Protein AF-A0A1L8SL47-F1 (afdb_monomer_lite)

Foldseek 3Di:
DDWDFDQDPVRDTDTHPPPPPPPPPLDPDDAQDKWWFACCPPDPAVGIFIFGFHADDPFKTKTQTDGDDPVCVVVCVVCVSIDIGGSSRIHDPPD

pLDDT: mean 74.97, std 13.45, range [39.94, 91.75]

Structure (mmCIF, N/CA/C/O backbone):
data_AF-A0A1L8SL47-F1
#
_entry.id   AF-A0A1L8SL47-F1
#
loop_
_atom_site.group_PDB
_atom_site.id
_atom_site.type_symbol
_atom_site.label_atom_id
_atom_site.label_alt_id
_atom_site.label_comp_id
_atom_site.label_asym_id
_atom_site.label_entity_id
_atom_site.label_seq_id
_atom_site.pdbx_PDB_ins_code
_atom_site.Cartn_x
_atom_site.Cartn_y
_atom_site.Cartn_z
_atom_site.occupancy
_atom_site.B_iso_or_equiv
_atom_site.auth_seq_id
_atom_site.auth_comp_id
_atom_site.auth_asym_id
_atom_site.auth_atom_id
_atom_site.pdbx_PDB_model_num
ATOM 1 N N . MET A 1 1 ? 27.911 6.441 25.389 1.0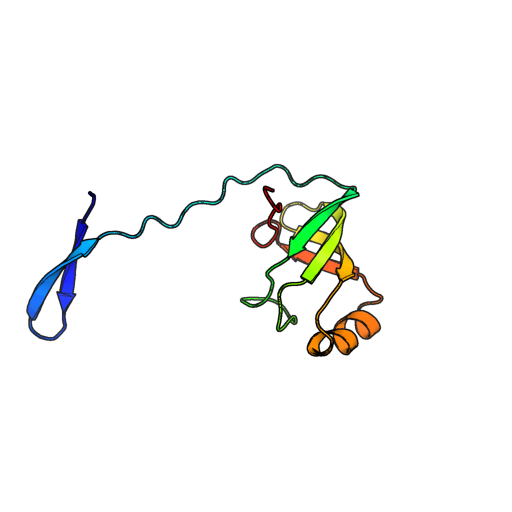0 53.03 1 MET A N 1
ATOM 2 C CA . MET A 1 1 ? 27.656 5.922 24.023 1.00 53.03 1 MET A CA 1
ATOM 3 C C . MET A 1 1 ? 27.986 4.436 24.006 1.00 53.03 1 MET A C 1
ATOM 5 O O . MET A 1 1 ? 29.044 4.087 24.507 1.00 53.03 1 MET A O 1
ATOM 9 N N . LEU A 1 2 ? 27.092 3.575 23.506 1.00 53.53 2 LEU A N 1
ATOM 10 C CA . LEU A 1 2 ? 27.337 2.127 23.420 1.00 53.53 2 LEU A CA 1
ATOM 11 C C . LEU A 1 2 ? 28.186 1.841 22.167 1.00 53.53 2 LEU A C 1
ATOM 13 O O . LEU A 1 2 ? 27.793 2.222 21.062 1.00 53.53 2 LEU A O 1
ATOM 17 N N . THR A 1 3 ? 29.354 1.231 22.337 1.00 58.94 3 THR A N 1
ATOM 18 C CA . THR A 1 3 ? 30.299 0.912 21.257 1.00 58.94 3 THR A CA 1
ATOM 19 C C . THR A 1 3 ? 30.542 -0.593 21.222 1.00 58.94 3 THR A C 1
ATOM 21 O O . THR A 1 3 ? 30.692 -1.222 22.268 1.00 58.94 3 THR A O 1
ATOM 24 N N . GLU A 1 4 ? 30.574 -1.182 20.028 1.00 63.97 4 GLU A N 1
ATOM 25 C CA . GLU A 1 4 ? 30.934 -2.590 19.838 1.00 63.97 4 GLU A CA 1
ATOM 26 C C . GLU A 1 4 ? 32.379 -2.687 19.346 1.00 63.97 4 GLU A C 1
ATOM 28 O O . GLU A 1 4 ? 32.851 -1.855 18.562 1.00 63.97 4 GLU A O 1
ATOM 33 N N . LYS A 1 5 ? 33.106 -3.696 19.836 1.00 62.09 5 LYS A N 1
ATOM 34 C CA . LYS A 1 5 ? 34.480 -3.970 19.409 1.00 62.09 5 LYS A CA 1
ATOM 35 C C . LYS A 1 5 ? 34.431 -4.737 18.089 1.00 62.09 5 LYS A C 1
ATOM 37 O O . LYS A 1 5 ? 34.158 -5.931 18.075 1.00 62.09 5 LYS A O 1
ATOM 42 N N . TYR A 1 6 ? 34.713 -4.055 16.986 1.00 62.69 6 TYR A N 1
ATOM 43 C CA . TYR A 1 6 ? 34.798 -4.654 15.658 1.00 62.69 6 TYR A CA 1
ATOM 44 C C . TYR A 1 6 ? 36.248 -5.045 15.353 1.00 62.69 6 TYR A C 1
ATOM 46 O O . TYR A 1 6 ? 37.136 -4.189 15.360 1.00 62.69 6 TYR A O 1
ATOM 54 N N . ARG A 1 7 ? 36.501 -6.329 15.083 1.00 58.03 7 ARG A N 1
ATOM 55 C CA . ARG A 1 7 ? 37.821 -6.833 14.675 1.00 58.03 7 ARG A CA 1
ATOM 56 C C . ARG A 1 7 ? 37.885 -6.876 13.150 1.00 58.03 7 ARG A C 1
ATOM 58 O O . ARG A 1 7 ? 37.167 -7.654 12.531 1.00 58.03 7 ARG A O 1
ATOM 65 N N . SER A 1 8 ? 38.728 -6.044 12.542 1.00 56.25 8 SER A N 1
ATOM 66 C CA . SER A 1 8 ? 38.955 -6.102 11.094 1.00 56.25 8 SER A CA 1
ATOM 67 C C . SER A 1 8 ? 39.815 -7.316 10.719 1.00 56.25 8 SER A C 1
ATOM 69 O O . SER A 1 8 ? 40.555 -7.844 11.551 1.00 56.25 8 SER A O 1
ATOM 71 N N . GLN A 1 9 ? 39.771 -7.736 9.449 1.00 62.38 9 GLN A N 1
ATOM 72 C CA . GLN A 1 9 ? 40.619 -8.819 8.919 1.00 62.38 9 GLN A CA 1
ATOM 73 C C . GLN A 1 9 ? 42.129 -8.559 9.094 1.00 62.38 9 GLN A C 1
ATOM 75 O O . GLN A 1 9 ? 42.912 -9.498 9.111 1.00 62.38 9 GLN A O 1
ATOM 80 N N . ILE A 1 10 ? 42.529 -7.300 9.298 1.00 66.50 10 ILE A N 1
A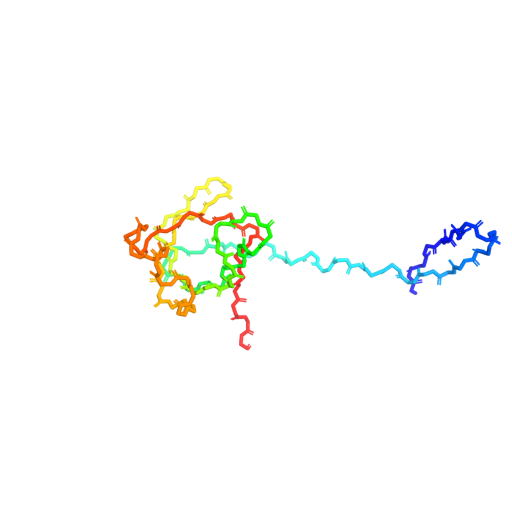TOM 81 C CA . ILE A 1 10 ? 43.922 -6.867 9.499 1.00 66.50 10 ILE A CA 1
ATOM 82 C C . ILE A 1 10 ? 44.303 -6.913 11.003 1.00 66.50 10 ILE A C 1
ATOM 84 O O . ILE A 1 10 ? 45.347 -6.429 11.420 1.00 66.50 10 ILE A O 1
ATOM 88 N N . GLY A 1 11 ? 43.448 -7.478 11.864 1.00 64.06 11 GLY A N 1
ATOM 89 C CA . GLY A 1 11 ? 43.721 -7.670 13.294 1.00 64.06 11 GLY A CA 1
ATOM 90 C C . GLY A 1 11 ? 43.510 -6.433 14.174 1.00 64.06 11 GLY A C 1
ATOM 91 O O . GLY A 1 11 ? 43.603 -6.542 15.395 1.00 64.06 11 GLY A O 1
ATOM 92 N N . ALA A 1 12 ? 43.161 -5.281 13.597 1.00 66.19 12 ALA A N 1
ATOM 93 C CA . ALA A 1 12 ? 42.884 -4.063 14.352 1.00 66.19 12 ALA A CA 1
ATOM 94 C C . ALA A 1 12 ? 41.480 -4.109 14.984 1.00 66.19 12 ALA A C 1
ATOM 96 O O . ALA A 1 12 ? 40.476 -4.291 14.289 1.00 66.19 12 ALA A O 1
ATOM 97 N N . ILE A 1 13 ? 41.406 -3.910 16.302 1.00 70.31 13 ILE A N 1
ATOM 98 C CA . ILE A 1 13 ? 40.144 -3.794 17.045 1.00 70.31 13 ILE A CA 1
ATOM 99 C C . ILE A 1 13 ? 39.740 -2.317 17.063 1.00 70.31 13 ILE A C 1
ATOM 101 O O . ILE A 1 13 ? 40.435 -1.493 17.652 1.00 70.31 13 ILE A O 1
ATOM 105 N N . LYS A 1 14 ? 38.618 -1.976 16.423 1.00 69.19 14 LYS A N 1
ATOM 106 C CA . LYS A 1 14 ? 38.050 -0.620 16.412 1.00 69.19 14 LYS A CA 1
ATOM 107 C C . LYS A 1 14 ? 36.771 -0.582 17.245 1.00 69.19 14 LYS A C 1
ATOM 109 O O . LYS A 1 14 ? 35.922 -1.461 17.123 1.00 69.19 14 LYS A O 1
ATOM 114 N N . SER A 1 15 ? 36.617 0.444 18.074 1.00 63.84 15 SER A N 1
ATOM 115 C CA . SER A 1 15 ? 35.371 0.753 18.780 1.00 63.84 15 SER A CA 1
ATOM 116 C C . SER A 1 15 ? 34.422 1.478 17.827 1.00 63.84 15 SER A C 1
ATOM 118 O O . SER A 1 15 ? 34.583 2.666 17.552 1.00 63.84 15 SER A O 1
ATOM 120 N N . VAL A 1 16 ? 33.434 0.759 17.296 1.00 71.88 16 VAL A N 1
ATOM 121 C CA . VAL A 1 16 ? 32.454 1.323 16.360 1.00 71.88 16 VAL A CA 1
ATOM 122 C C . VAL A 1 16 ? 31.207 1.730 17.150 1.00 71.88 16 VAL A C 1
ATOM 124 O O . VAL A 1 16 ? 30.703 0.930 17.944 1.00 71.88 16 VAL A O 1
ATOM 127 N N . PRO A 1 17 ? 30.692 2.963 16.984 1.00 59.94 17 PRO A N 1
ATOM 128 C CA . PRO A 1 17 ? 29.437 3.352 17.605 1.00 59.94 17 PRO A CA 1
ATOM 129 C C . PRO A 1 17 ? 28.314 2.476 17.057 1.00 59.94 17 PRO A C 1
ATOM 131 O O . PRO A 1 17 ? 28.089 2.418 15.845 1.00 59.94 17 PRO A O 1
ATOM 134 N N . ILE A 1 18 ? 27.586 1.813 17.954 1.00 59.06 18 ILE A N 1
ATOM 135 C CA . ILE A 1 18 ? 26.405 1.049 17.571 1.00 59.06 18 ILE A CA 1
ATOM 136 C C . ILE A 1 18 ? 25.359 2.080 17.161 1.00 59.06 18 ILE A C 1
ATOM 138 O O . ILE A 1 18 ? 24.745 2.739 18.007 1.00 59.06 18 ILE A O 1
ATOM 142 N N . ARG A 1 19 ? 25.162 2.257 15.850 1.00 56.78 19 ARG A N 1
ATOM 143 C CA . ARG A 1 19 ? 23.998 2.979 15.333 1.00 56.78 19 ARG A CA 1
ATOM 144 C C . ARG A 1 19 ? 22.776 2.172 15.752 1.00 56.78 19 ARG A C 1
ATOM 146 O O . ARG A 1 19 ? 22.401 1.220 15.074 1.00 56.78 19 ARG A O 1
ATOM 153 N N . LYS A 1 20 ? 22.166 2.532 16.885 1.00 52.72 20 LYS A N 1
ATOM 154 C CA . LYS A 1 20 ? 20.847 2.022 17.254 1.00 52.72 20 LYS A CA 1
ATOM 155 C C . LYS A 1 20 ? 19.937 2.310 16.064 1.00 52.72 20 LYS A C 1
ATOM 157 O O . LYS A 1 20 ? 19.697 3.476 15.748 1.00 52.72 20 LYS A O 1
ATOM 162 N N . LYS A 1 21 ? 19.474 1.266 15.370 1.00 49.50 21 LYS A N 1
ATOM 163 C CA . LYS A 1 21 ? 18.364 1.416 14.428 1.00 49.50 21 LYS A CA 1
ATOM 164 C C . LYS A 1 21 ? 17.247 2.067 15.236 1.00 49.50 21 LYS A C 1
ATOM 166 O O . LYS A 1 21 ? 16.854 1.522 16.265 1.00 49.50 21 LYS A O 1
ATOM 171 N N . LYS A 1 22 ? 16.806 3.263 14.834 1.00 47.66 22 LYS A N 1
ATOM 172 C CA . LYS A 1 22 ? 15.583 3.849 15.382 1.00 47.66 22 LYS A CA 1
ATOM 173 C C . LYS A 1 22 ? 14.491 2.830 15.079 1.00 47.66 22 LYS A C 1
ATOM 175 O O . LYS A 1 22 ? 14.101 2.691 13.923 1.00 47.66 22 LYS A O 1
ATOM 180 N N . TYR A 1 23 ? 14.069 2.064 16.079 1.00 46.47 23 TYR A N 1
ATOM 181 C CA . TYR A 1 23 ? 12.827 1.321 15.979 1.00 46.47 23 TYR A CA 1
ATOM 182 C C . TYR A 1 23 ? 11.755 2.397 15.865 1.00 46.47 23 TYR A C 1
ATOM 184 O O . TYR A 1 23 ? 11.450 3.074 16.843 1.00 46.47 23 TYR A O 1
ATOM 192 N N . ARG A 1 24 ? 11.314 2.656 14.628 1.00 52.09 24 ARG A N 1
ATOM 193 C CA . ARG A 1 24 ? 10.187 3.540 14.348 1.00 52.09 24 ARG A CA 1
ATOM 194 C C . ARG A 1 24 ? 9.027 2.957 15.145 1.00 52.09 24 ARG A C 1
ATOM 196 O O . ARG A 1 24 ? 8.691 1.788 14.961 1.00 52.09 24 ARG A O 1
ATOM 203 N N . THR A 1 25 ? 8.521 3.715 16.111 1.00 47.69 25 THR A N 1
ATOM 204 C CA . THR A 1 25 ? 7.388 3.308 16.937 1.00 47.69 25 THR A CA 1
ATOM 205 C C . THR A 1 25 ? 6.283 2.861 15.987 1.00 47.69 25 THR A C 1
ATOM 207 O O . THR A 1 25 ? 5.913 3.629 15.101 1.00 47.69 25 THR A O 1
ATOM 210 N N . LYS A 1 26 ? 5.813 1.612 16.108 1.00 53.59 26 LYS A N 1
ATOM 211 C CA . LYS A 1 26 ? 4.647 1.126 15.362 1.00 53.59 26 LYS A CA 1
ATOM 212 C C . LYS A 1 26 ? 3.464 2.003 15.770 1.00 53.59 26 LYS A C 1
ATOM 214 O O . LYS A 1 26 ? 2.831 1.738 16.787 1.00 53.59 26 LYS A O 1
ATOM 219 N N . LYS A 1 27 ? 3.222 3.094 15.045 1.00 61.06 27 LYS A N 1
ATOM 220 C CA . LYS A 1 27 ? 1.984 3.857 15.178 1.00 61.06 27 LYS A CA 1
ATOM 221 C C . LYS A 1 27 ? 0.869 2.935 14.687 1.00 61.06 27 LYS A C 1
ATOM 223 O O . LYS A 1 27 ? 1.074 2.199 13.719 1.00 61.06 27 LYS A O 1
ATOM 228 N N . ASN A 1 28 ? -0.265 2.926 15.381 1.00 69.75 28 ASN A N 1
ATOM 229 C CA . ASN A 1 28 ? -1.444 2.239 14.868 1.00 69.75 28 ASN A CA 1
ATOM 230 C C . ASN A 1 28 ? -1.779 2.880 13.520 1.00 69.75 28 ASN A C 1
ATOM 232 O O . ASN A 1 28 ? -1.926 4.097 13.435 1.00 69.75 28 ASN A O 1
ATOM 236 N N . ILE A 1 29 ? -1.771 2.070 12.467 1.00 77.56 29 ILE A N 1
ATOM 237 C CA . ILE A 1 29 ? -2.155 2.515 11.133 1.00 77.56 29 ILE A CA 1
ATOM 238 C C . ILE A 1 29 ? -3.676 2.622 11.133 1.00 77.56 29 ILE A C 1
ATOM 240 O O . ILE A 1 29 ? -4.354 1.718 11.621 1.00 77.56 29 ILE A O 1
ATOM 244 N N . GLU A 1 30 ? -4.197 3.729 10.623 1.00 83.81 30 GLU A N 1
ATOM 245 C CA . GLU A 1 30 ? -5.623 4.033 10.594 1.00 83.81 30 GLU A CA 1
ATOM 246 C C . GLU A 1 30 ? -6.148 3.933 9.160 1.00 83.81 30 GLU A C 1
ATOM 248 O O . GLU A 1 30 ? -5.454 4.248 8.191 1.00 83.81 30 GLU A O 1
ATOM 253 N N . ILE A 1 31 ? -7.378 3.439 9.016 1.00 87.69 31 ILE A N 1
ATOM 254 C CA . ILE A 1 31 ? -8.062 3.366 7.722 1.00 87.69 31 ILE A CA 1
ATOM 255 C C . ILE A 1 31 ? -8.517 4.780 7.351 1.00 87.69 31 ILE A C 1
ATOM 257 O O . ILE A 1 31 ? -9.135 5.455 8.168 1.00 87.69 31 ILE A O 1
ATOM 261 N N . GLY A 1 32 ? -8.249 5.206 6.117 1.00 85.25 32 GLY A N 1
ATOM 262 C CA . GLY A 1 32 ? -8.599 6.537 5.609 1.00 85.25 32 GLY A CA 1
ATOM 263 C C . GLY A 1 32 ? -7.471 7.570 5.675 1.00 85.25 32 GLY A C 1
ATOM 264 O O . GLY A 1 32 ? -7.577 8.605 5.026 1.00 85.25 32 GLY A O 1
ATOM 265 N N . GLU A 1 33 ? -6.374 7.270 6.370 1.00 86.25 33 GLU A N 1
ATOM 266 C CA . GLU A 1 33 ? -5.203 8.146 6.456 1.00 86.25 33 GLU A CA 1
ATOM 267 C C . GLU A 1 33 ? -4.208 7.898 5.312 1.00 86.25 33 GLU A C 1
ATOM 269 O O . GLU A 1 33 ? -4.136 6.803 4.737 1.00 86.25 33 GLU A O 1
ATOM 274 N N . VAL A 1 34 ? -3.426 8.933 4.985 1.00 86.00 34 VAL A N 1
ATOM 275 C CA . VAL A 1 34 ? -2.391 8.889 3.944 1.00 86.00 34 VAL A CA 1
ATOM 276 C C . VAL A 1 34 ? -1.051 8.511 4.564 1.00 86.00 34 VAL A C 1
ATOM 278 O O . VAL A 1 34 ? -0.556 9.186 5.465 1.00 86.00 34 VAL A O 1
ATOM 281 N N . TYR A 1 35 ? -0.420 7.472 4.023 1.00 86.25 35 TYR A N 1
ATOM 282 C CA . TYR A 1 35 ? 0.900 7.022 4.454 1.00 86.25 35 TYR A CA 1
ATOM 283 C C . TYR A 1 35 ? 1.889 7.014 3.294 1.00 86.25 35 TYR A C 1
ATOM 285 O O . TYR A 1 35 ? 1.538 6.735 2.144 1.00 86.25 35 TYR A O 1
ATOM 293 N N . GLU A 1 36 ? 3.150 7.284 3.620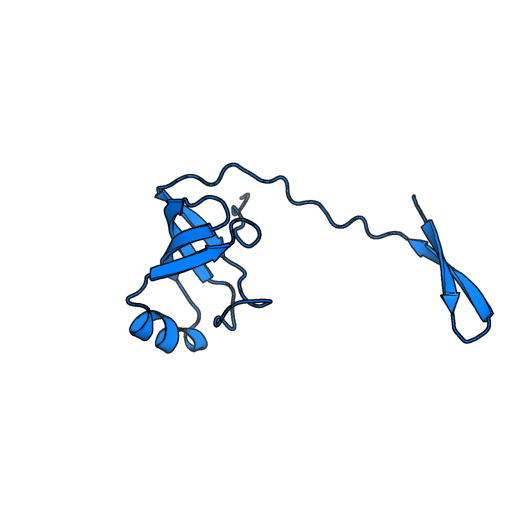 1.00 87.06 36 GLU A N 1
ATOM 294 C CA . GLU A 1 36 ? 4.276 7.034 2.728 1.00 87.06 36 GLU A CA 1
ATOM 295 C C . GLU A 1 36 ? 4.640 5.548 2.802 1.00 87.06 36 GLU A C 1
ATOM 297 O O . GLU A 1 36 ? 4.935 5.014 3.874 1.00 87.06 36 GLU A O 1
ATOM 302 N N . CYS A 1 37 ? 4.597 4.866 1.664 1.00 84.81 37 CYS A N 1
ATOM 303 C CA . CYS A 1 37 ? 4.872 3.443 1.545 1.00 84.81 37 CYS A CA 1
ATOM 304 C C . CYS A 1 37 ? 6.239 3.237 0.888 1.00 84.81 37 CYS A C 1
ATOM 306 O O . CYS A 1 37 ? 6.375 3.369 -0.327 1.00 84.81 37 CYS A O 1
ATOM 308 N N . ASP A 1 38 ? 7.251 2.865 1.675 1.00 83.25 38 ASP A N 1
ATOM 309 C CA . ASP A 1 38 ? 8.579 2.526 1.153 1.00 83.25 38 ASP A CA 1
ATOM 310 C C . ASP A 1 38 ? 8.665 1.020 0.895 1.00 83.25 38 ASP A C 1
ATOM 312 O O . ASP A 1 38 ? 9.028 0.220 1.764 1.00 83.25 38 ASP A O 1
ATOM 316 N N . THR A 1 39 ? 8.298 0.611 -0.317 1.00 75.75 39 THR A N 1
ATOM 317 C CA . THR A 1 39 ? 8.385 -0.798 -0.724 1.00 75.75 39 THR A CA 1
ATOM 318 C C . THR A 1 39 ? 9.626 -1.116 -1.554 1.00 75.75 39 THR A C 1
ATOM 320 O O . THR A 1 39 ? 9.775 -2.247 -2.003 1.00 75.75 39 THR A O 1
ATOM 323 N N . THR A 1 40 ? 10.583 -0.187 -1.645 1.00 69.12 40 THR A N 1
ATOM 324 C CA . THR A 1 40 ? 11.794 -0.308 -2.483 1.00 69.12 40 THR A CA 1
ATOM 325 C C . THR A 1 40 ? 12.683 -1.512 -2.156 1.00 69.12 40 THR A C 1
ATOM 327 O O . THR A 1 40 ? 13.460 -1.967 -2.989 1.00 69.12 40 THR A O 1
ATOM 330 N N . ARG A 1 41 ? 12.593 -2.050 -0.932 1.00 62.56 41 ARG A N 1
ATOM 331 C CA . ARG A 1 41 ? 13.439 -3.165 -0.469 1.00 62.56 41 ARG A CA 1
ATOM 332 C C . ARG A 1 41 ? 12.866 -4.559 -0.706 1.00 62.56 41 ARG A C 1
ATOM 334 O O . ARG A 1 41 ? 13.624 -5.521 -0.657 1.00 62.56 41 ARG A O 1
ATOM 341 N N . GLU A 1 42 ? 11.554 -4.684 -0.885 1.00 60.72 42 GLU A N 1
ATOM 342 C CA . GLU A 1 42 ? 10.863 -5.987 -0.923 1.00 60.72 42 GLU A CA 1
ATOM 343 C C . GLU A 1 42 ? 9.646 -6.028 -1.864 1.00 60.72 42 GLU A C 1
ATOM 345 O O . GLU A 1 42 ? 8.966 -7.049 -1.938 1.00 60.72 42 GLU A O 1
ATOM 350 N N . GLY A 1 43 ? 9.329 -4.932 -2.551 1.00 66.38 43 GLY A N 1
ATOM 351 C CA . GLY A 1 43 ? 8.174 -4.809 -3.433 1.00 66.38 43 GLY A CA 1
ATOM 352 C C . GLY A 1 43 ? 8.562 -4.595 -4.892 1.00 66.38 43 GLY A C 1
ATOM 353 O O . GLY A 1 43 ? 9.724 -4.398 -5.228 1.00 66.38 43 GLY A O 1
ATOM 354 N N . SER A 1 44 ? 7.550 -4.604 -5.758 1.00 71.94 44 SER A N 1
ATOM 355 C CA . SER A 1 44 ? 7.682 -4.298 -7.188 1.00 71.94 44 SER A CA 1
ATOM 356 C C . SER A 1 44 ? 7.863 -2.806 -7.495 1.00 71.94 44 SER A C 1
ATOM 358 O O . SER A 1 44 ? 7.988 -2.458 -8.662 1.00 71.94 44 SER A O 1
ATOM 360 N N . TRP A 1 45 ? 7.845 -1.940 -6.480 1.00 79.38 45 TRP A N 1
ATOM 361 C CA . TRP A 1 45 ? 7.972 -0.493 -6.645 1.00 79.38 45 TRP A CA 1
ATOM 362 C C . TRP A 1 45 ? 9.433 -0.076 -6.582 1.00 79.38 45 TRP A C 1
ATOM 364 O O . TRP A 1 45 ? 10.145 -0.440 -5.639 1.00 79.38 45 TRP A O 1
ATOM 374 N N . ALA A 1 46 ? 9.865 0.724 -7.553 1.00 79.06 46 ALA A N 1
ATOM 375 C CA . ALA A 1 46 ? 11.210 1.285 -7.559 1.00 79.06 46 ALA A CA 1
ATOM 376 C C . ALA A 1 46 ? 11.339 2.469 -6.590 1.00 79.06 46 ALA A C 1
ATOM 378 O O . ALA A 1 46 ? 12.419 2.689 -6.033 1.00 79.06 46 ALA A O 1
ATOM 379 N N . TYR A 1 47 ? 10.243 3.196 -6.351 1.00 82.25 47 TYR A N 1
ATOM 380 C CA . TYR A 1 47 ? 10.217 4.380 -5.499 1.00 82.25 47 TYR A CA 1
ATOM 381 C C . TYR A 1 47 ? 9.153 4.299 -4.397 1.00 82.25 47 TYR A C 1
ATOM 383 O O . TYR A 1 47 ? 8.162 3.572 -4.518 1.00 82.25 47 TYR A O 1
ATOM 391 N N . PRO A 1 48 ? 9.345 5.035 -3.285 1.00 85.06 48 PRO A N 1
ATOM 392 C CA . PRO A 1 48 ? 8.286 5.219 -2.308 1.00 85.06 48 PRO A CA 1
ATOM 393 C C . PRO A 1 48 ? 7.119 5.987 -2.935 1.00 85.06 48 PRO A C 1
ATOM 395 O O . PRO A 1 48 ? 7.315 6.901 -3.738 1.00 85.06 48 PRO A O 1
ATOM 398 N N . PHE A 1 49 ? 5.904 5.622 -2.544 1.00 87.19 49 PHE A N 1
ATOM 399 C CA . PHE A 1 49 ? 4.676 6.242 -3.035 1.00 87.19 49 PHE A CA 1
ATOM 400 C C . PHE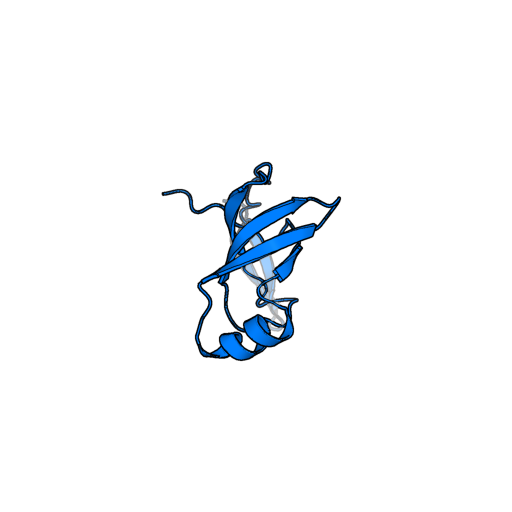 A 1 49 ? 3.739 6.588 -1.884 1.00 87.19 49 PHE A C 1
ATOM 402 O O . PHE A 1 49 ? 3.861 6.059 -0.776 1.00 87.19 49 PHE A O 1
ATOM 409 N N . PHE A 1 50 ? 2.777 7.465 -2.154 1.00 88.06 50 PHE A N 1
ATOM 410 C CA . PHE A 1 50 ? 1.760 7.855 -1.187 1.00 88.06 50 PHE A CA 1
ATOM 411 C C . PHE A 1 50 ? 0.445 7.157 -1.482 1.00 88.06 50 PHE A C 1
ATOM 413 O O . PHE A 1 50 ? 0.004 7.077 -2.634 1.00 88.06 50 PHE A O 1
ATOM 420 N N . GLY A 1 51 ? -0.225 6.703 -0.429 1.00 89.56 51 GLY A N 1
ATOM 421 C CA . GLY A 1 51 ? -1.549 6.133 -0.584 1.00 89.56 51 GLY A CA 1
ATOM 422 C C . GLY A 1 51 ? -2.378 6.106 0.690 1.00 89.56 51 GLY A C 1
ATOM 423 O O . GLY A 1 51 ? -1.856 6.211 1.799 1.00 89.56 51 GLY A O 1
ATOM 424 N N . ILE A 1 52 ? -3.689 5.980 0.491 1.00 90.81 52 ILE A N 1
ATOM 425 C CA . ILE A 1 52 ? -4.700 5.897 1.547 1.00 90.81 52 ILE A CA 1
ATOM 426 C C . ILE A 1 52 ? -4.918 4.441 1.918 1.00 90.81 52 ILE A C 1
ATOM 428 O O . ILE A 1 52 ? -5.152 3.606 1.044 1.00 90.81 52 ILE A O 1
ATOM 432 N N . VAL A 1 53 ? -4.907 4.131 3.208 1.00 90.50 53 VAL A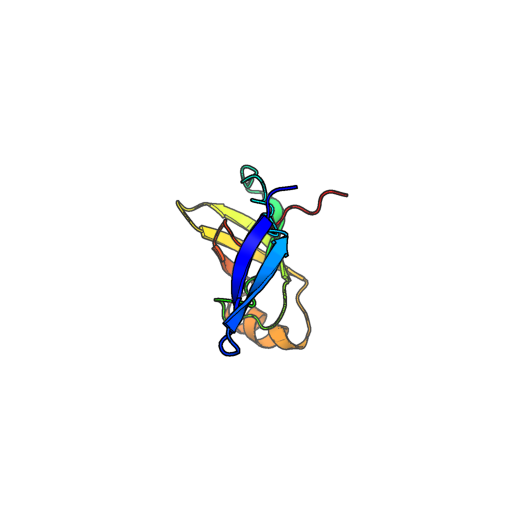 N 1
ATOM 433 C CA . VAL A 1 53 ? -5.226 2.783 3.687 1.00 90.50 53 VAL A CA 1
ATOM 434 C C . VAL A 1 53 ? -6.731 2.534 3.561 1.00 90.50 53 VAL A C 1
ATOM 436 O O . VAL A 1 53 ? -7.524 3.175 4.241 1.00 90.50 53 VAL A O 1
ATOM 439 N N . GLU A 1 54 ? -7.135 1.586 2.712 1.00 90.88 54 GLU A N 1
ATOM 440 C CA . GLU A 1 54 ? -8.538 1.154 2.578 1.00 90.88 54 GLU A CA 1
ATOM 441 C C . GLU A 1 54 ? -8.875 0.023 3.554 1.00 90.88 54 GLU A C 1
ATOM 443 O O . GLU A 1 54 ? -9.980 -0.044 4.092 1.00 90.88 54 GLU A O 1
ATOM 448 N N . LYS A 1 55 ? -7.937 -0.904 3.773 1.00 89.31 55 LYS A N 1
ATOM 449 C CA . LYS A 1 55 ? -8.170 -2.079 4.616 1.00 89.31 55 LYS A CA 1
ATOM 450 C C . LYS A 1 55 ? -6.893 -2.522 5.298 1.00 89.31 55 LYS A C 1
ATOM 452 O O . LYS A 1 55 ? -5.845 -2.580 4.667 1.00 89.31 55 LYS A O 1
ATOM 457 N N . ILE A 1 56 ? -6.991 -2.907 6.563 1.00 88.88 56 ILE A N 1
ATOM 458 C CA . ILE A 1 56 ? -5.863 -3.421 7.342 1.00 88.88 56 ILE A CA 1
ATOM 459 C C . ILE A 1 56 ? -6.043 -4.927 7.537 1.00 88.88 56 ILE A C 1
ATOM 461 O O . ILE A 1 56 ? -7.123 -5.405 7.880 1.00 88.88 56 ILE A O 1
ATOM 465 N N . TYR A 1 57 ? -4.971 -5.670 7.297 1.00 86.56 57 TYR A N 1
ATOM 466 C CA . TYR A 1 57 ? -4.813 -7.090 7.594 1.00 86.56 57 TYR A CA 1
ATOM 467 C C . TYR A 1 57 ? -3.807 -7.268 8.742 1.00 86.56 57 TYR A C 1
ATOM 469 O O . TYR A 1 57 ? -3.193 -6.311 9.207 1.00 86.56 57 TYR A O 1
ATOM 477 N N . ASN A 1 58 ? -3.574 -8.511 9.177 1.00 82.75 58 ASN A N 1
ATOM 478 C CA . ASN A 1 58 ? -2.708 -8.797 10.329 1.00 82.75 58 ASN A CA 1
ATOM 479 C C . ASN A 1 58 ? -1.269 -8.257 10.202 1.00 82.75 58 ASN A C 1
ATOM 481 O O . ASN A 1 58 ? -0.667 -7.902 11.211 1.00 82.75 58 ASN A O 1
ATOM 485 N N . ASN A 1 59 ? -0.691 -8.227 8.994 1.00 85.12 59 ASN A N 1
ATOM 486 C CA . ASN A 1 59 ? 0.691 -7.762 8.771 1.00 85.12 59 ASN A CA 1
ATOM 487 C C . ASN A 1 59 ? 0.858 -6.888 7.513 1.00 85.12 59 ASN A C 1
ATOM 489 O O . ASN A 1 59 ? 1.967 -6.503 7.131 1.00 85.12 59 ASN A O 1
ATOM 493 N N . SER A 1 60 ? -0.245 -6.578 6.845 1.00 87.94 60 SER A N 1
ATOM 494 C CA . SER A 1 60 ? -0.275 -5.775 5.630 1.00 87.94 60 SER A CA 1
ATOM 495 C C . SER A 1 60 ? -1.520 -4.906 5.614 1.00 87.94 60 SER A C 1
ATOM 497 O O . SER A 1 60 ? -2.449 -5.129 6.380 1.00 87.94 60 SER A O 1
ATOM 499 N N . ALA A 1 61 ? -1.546 -3.914 4.745 1.00 89.06 61 ALA A N 1
ATOM 500 C CA . ALA A 1 61 ? -2.715 -3.103 4.485 1.00 89.06 61 ALA A CA 1
ATOM 501 C C . ALA A 1 61 ? -2.886 -2.933 2.977 1.00 89.06 61 ALA A C 1
ATOM 503 O O . ALA A 1 61 ? -1.912 -2.833 2.229 1.00 89.06 61 ALA A O 1
ATOM 504 N N . LEU A 1 62 ? -4.142 -2.954 2.542 1.00 91.00 62 LEU A N 1
ATOM 505 C CA . LEU A 1 62 ? -4.547 -2.541 1.213 1.00 91.00 62 LEU A CA 1
ATOM 506 C C . LEU A 1 62 ? -4.538 -1.018 1.174 1.00 91.00 62 LEU A C 1
ATOM 508 O O . LEU A 1 62 ? -5.200 -0.363 1.980 1.00 91.00 62 LEU A O 1
ATOM 512 N N . VAL A 1 63 ? -3.800 -0.486 0.216 1.00 90.94 63 VAL A N 1
ATOM 513 C CA . VAL A 1 63 ? -3.602 0.938 0.020 1.00 90.94 63 VAL A CA 1
ATOM 514 C C . VAL A 1 63 ? -4.087 1.312 -1.365 1.00 90.94 63 VAL A C 1
ATOM 516 O O . VAL A 1 63 ? -3.731 0.668 -2.355 1.00 90.94 63 VAL A O 1
ATOM 519 N N . ARG A 1 64 ? -4.866 2.384 -1.437 1.00 91.75 64 ARG A N 1
ATOM 520 C CA . ARG A 1 64 ? -5.173 3.069 -2.681 1.00 91.75 64 ARG A CA 1
ATOM 521 C C . ARG A 1 64 ? -4.095 4.105 -2.957 1.00 91.75 64 ARG A C 1
ATOM 523 O O . ARG A 1 64 ? -3.878 5.016 -2.162 1.00 91.75 64 ARG A O 1
ATOM 530 N N . ILE A 1 65 ? -3.425 3.952 -4.084 1.00 89.00 65 ILE A N 1
ATOM 531 C CA . ILE A 1 65 ? -2.320 4.807 -4.499 1.00 89.00 65 ILE A CA 1
ATOM 532 C C . ILE A 1 65 ? -2.879 6.181 -4.889 1.00 89.00 65 ILE A C 1
ATOM 534 O O . ILE A 1 65 ? -3.806 6.257 -5.693 1.00 89.00 65 ILE A O 1
ATOM 538 N N . ILE A 1 66 ? -2.338 7.252 -4.303 1.00 86.94 66 ILE A N 1
ATOM 539 C CA . ILE A 1 66 ? -2.689 8.642 -4.646 1.00 86.94 66 ILE A CA 1
ATOM 540 C C . ILE A 1 66 ? -1.646 9.237 -5.584 1.00 86.94 66 ILE A C 1
ATOM 542 O O . ILE A 1 66 ? -1.991 9.940 -6.528 1.00 86.94 66 ILE A O 1
ATOM 546 N N . SER A 1 67 ? -0.369 9.016 -5.273 1.00 83.44 67 SER A N 1
ATOM 547 C CA . SER A 1 67 ? 0.739 9.686 -5.942 1.00 83.44 67 SER A CA 1
ATOM 548 C C . SER A 1 67 ? 1.956 8.773 -5.982 1.00 83.44 67 SER A C 1
ATOM 550 O O . SER A 1 67 ? 2.356 8.212 -4.957 1.00 83.44 67 SER A O 1
ATOM 552 N N . THR A 1 68 ? 2.517 8.634 -7.177 1.00 83.94 68 THR A N 1
ATOM 553 C CA . THR A 1 68 ? 3.661 7.787 -7.532 1.00 83.94 68 THR A CA 1
ATOM 554 C C . THR A 1 68 ? 4.638 8.574 -8.389 1.00 83.94 68 THR A C 1
ATOM 556 O O . THR A 1 68 ? 4.318 9.661 -8.868 1.00 83.94 68 THR A O 1
ATOM 559 N N . GLN A 1 69 ? 5.844 8.038 -8.575 1.00 80.56 69 GLN A N 1
ATOM 560 C CA . GLN A 1 69 ? 6.720 8.519 -9.638 1.00 80.56 69 GLN A CA 1
ATOM 561 C C . GLN A 1 69 ? 6.298 7.953 -10.994 1.00 80.56 69 GLN A C 1
ATOM 563 O O . GLN A 1 69 ? 5.856 6.810 -11.067 1.00 80.56 69 GLN A O 1
ATOM 568 N N . GLU A 1 70 ? 6.556 8.715 -12.060 1.00 78.44 70 GLU A N 1
ATOM 569 C CA . GLU A 1 70 ? 6.226 8.364 -13.453 1.00 78.44 70 GLU A CA 1
ATOM 570 C C . GLU A 1 70 ? 6.789 6.996 -13.884 1.00 78.44 70 GLU A C 1
ATOM 572 O O . GLU A 1 70 ? 6.190 6.272 -14.676 1.00 78.44 70 GLU A O 1
ATOM 577 N N . LEU A 1 71 ? 7.939 6.604 -13.325 1.00 76.69 71 LEU A N 1
ATOM 578 C CA . LEU A 1 71 ? 8.567 5.300 -13.570 1.00 76.69 71 LEU A CA 1
ATOM 579 C C . LEU A 1 71 ? 7.710 4.124 -13.079 1.00 76.69 71 LEU A C 1
ATOM 581 O O . LEU A 1 71 ? 7.776 3.039 -13.658 1.00 76.69 71 LEU A O 1
ATOM 585 N N . ASP A 1 72 ? 6.894 4.346 -12.049 1.00 76.75 72 ASP A N 1
ATOM 586 C CA . ASP A 1 72 ? 6.005 3.349 -11.463 1.00 76.75 72 ASP A CA 1
ATOM 587 C C . ASP A 1 72 ? 4.543 3.486 -11.958 1.00 76.75 72 ASP A C 1
ATOM 589 O O . ASP A 1 72 ? 3.698 2.670 -11.592 1.00 76.75 72 ASP A O 1
ATOM 593 N N . ASP A 1 73 ? 4.211 4.440 -12.840 1.00 77.75 73 ASP A N 1
ATOM 594 C CA . ASP A 1 73 ? 2.830 4.632 -13.333 1.00 77.75 73 ASP A CA 1
ATOM 595 C C . ASP A 1 73 ? 2.291 3.399 -14.072 1.00 77.75 73 ASP A C 1
ATOM 597 O O . ASP A 1 73 ? 1.120 3.036 -13.949 1.00 77.75 73 ASP A O 1
ATOM 601 N N . ARG A 1 74 ? 3.168 2.664 -14.762 1.00 80.00 74 ARG A N 1
ATOM 602 C CA . ARG A 1 74 ? 2.810 1.380 -15.386 1.00 80.00 74 ARG A CA 1
ATOM 603 C C . ARG A 1 74 ? 2.347 0.341 -14.364 1.00 80.00 74 ARG A C 1
ATOM 605 O O . ARG A 1 74 ? 1.435 -0.433 -14.650 1.00 80.00 74 ARG A O 1
ATOM 612 N N . LEU A 1 75 ? 2.958 0.320 -13.178 1.00 78.69 75 LEU A N 1
ATOM 613 C CA . LEU A 1 75 ? 2.545 -0.560 -12.082 1.00 78.69 75 LEU A CA 1
ATOM 614 C C . LEU A 1 75 ? 1.193 -0.121 -11.514 1.00 78.69 75 LEU A C 1
ATOM 616 O O . LEU A 1 75 ? 0.374 -0.978 -11.188 1.00 78.69 75 LEU A O 1
ATOM 620 N N . VAL A 1 76 ? 0.928 1.187 -11.440 1.00 81.75 76 VAL A N 1
ATOM 621 C CA . VAL A 1 76 ? -0.374 1.725 -11.011 1.00 81.75 76 VAL A CA 1
ATOM 622 C C . VAL A 1 76 ? -1.495 1.243 -11.931 1.00 81.75 76 VAL A C 1
ATOM 624 O O . VAL A 1 76 ? -2.522 0.777 -11.431 1.00 81.75 76 VAL A O 1
ATOM 627 N N . GLU A 1 77 ? -1.302 1.315 -13.250 1.00 82.38 77 GLU A N 1
ATOM 628 C CA . GLU A 1 77 ? -2.289 0.854 -14.236 1.00 82.38 77 GLU A CA 1
ATOM 629 C C . GLU A 1 77 ? -2.546 -0.653 -14.126 1.00 82.38 77 GLU A C 1
ATOM 631 O O . GLU A 1 77 ? -3.698 -1.088 -14.081 1.00 82.38 77 GLU A O 1
ATOM 636 N N . GLN A 1 78 ? -1.485 -1.458 -14.009 1.00 81.25 78 GLN A N 1
ATOM 637 C CA . GLN A 1 78 ? -1.599 -2.914 -13.862 1.00 81.25 78 GLN A CA 1
ATOM 638 C C . GLN A 1 78 ? -2.304 -3.329 -12.567 1.00 81.25 78 GLN A C 1
ATOM 640 O O . GLN A 1 78 ? -3.047 -4.311 -12.549 1.00 81.25 78 GLN A O 1
ATOM 645 N N . LEU A 1 79 ? -2.080 -2.584 -11.485 1.00 81.06 79 LEU A N 1
ATOM 646 C CA . LEU A 1 79 ? -2.620 -2.865 -10.156 1.00 81.06 79 LEU A CA 1
ATOM 647 C C . LEU A 1 79 ? -3.953 -2.151 -9.880 1.00 81.06 79 LEU A C 1
ATOM 649 O O . LEU A 1 79 ? -4.442 -2.181 -8.751 1.00 81.06 79 LEU A O 1
ATOM 653 N N . GLN A 1 80 ? -4.554 -1.502 -10.884 1.00 84.56 80 GLN A N 1
ATOM 654 C CA . GLN A 1 80 ? -5.817 -0.761 -10.746 1.00 84.56 80 GLN A CA 1
ATOM 655 C C . GLN A 1 80 ? -5.786 0.250 -9.583 1.00 84.56 80 GLN A C 1
ATOM 657 O O . GLN A 1 80 ? -6.742 0.377 -8.813 1.00 84.56 80 GLN A O 1
ATOM 662 N N . SER A 1 81 ? -4.650 0.936 -9.413 1.00 84.94 81 SER A N 1
ATOM 663 C CA . SER A 1 81 ? -4.402 1.910 -8.339 1.00 84.94 81 SER A CA 1
ATOM 664 C C . SER A 1 81 ? -4.528 1.360 -6.909 1.00 84.94 81 SER A C 1
ATOM 666 O O . SER A 1 81 ? -4.681 2.136 -5.961 1.00 84.94 81 SER A O 1
ATOM 668 N N . ARG A 1 82 ? -4.450 0.038 -6.719 1.00 89.12 82 ARG A N 1
ATOM 669 C CA . ARG A 1 82 ? -4.542 -0.622 -5.410 1.00 89.12 82 ARG A CA 1
ATOM 670 C C . ARG A 1 82 ? -3.374 -1.562 -5.188 1.00 89.12 82 ARG A C 1
ATOM 672 O O . ARG A 1 82 ? -3.075 -2.415 -6.010 1.00 89.12 82 ARG A O 1
ATOM 679 N N . THR A 1 83 ? -2.738 -1.463 -4.033 1.00 87.75 83 THR A N 1
ATOM 680 C CA . THR A 1 83 ? -1.567 -2.280 -3.716 1.00 87.75 83 THR A CA 1
ATOM 681 C C . THR A 1 83 ? -1.579 -2.707 -2.261 1.00 87.75 83 THR A C 1
ATOM 683 O O . THR A 1 83 ? -2.119 -2.021 -1.395 1.00 87.75 83 THR A O 1
ATOM 686 N N . VAL A 1 84 ? -1.009 -3.875 -1.984 1.00 88.44 84 VAL A N 1
ATOM 687 C CA . VAL A 1 84 ? -0.890 -4.397 -0.624 1.00 88.44 84 VAL A CA 1
ATOM 688 C C . VAL A 1 84 ? 0.518 -4.117 -0.127 1.00 88.44 84 VAL A C 1
ATOM 690 O O . VAL A 1 84 ? 1.498 -4.606 -0.684 1.00 88.44 84 VAL A O 1
ATOM 693 N N . VAL A 1 85 ? 0.616 -3.353 0.954 1.00 86.88 85 VAL A N 1
ATOM 694 C CA . VAL A 1 85 ? 1.888 -2.941 1.549 1.00 86.88 85 VAL A CA 1
ATOM 695 C C . VAL A 1 85 ? 1.992 -3.510 2.953 1.00 86.88 85 VAL A C 1
ATOM 697 O O . VAL A 1 85 ? 1.011 -3.586 3.690 1.00 86.88 85 VAL A O 1
ATOM 700 N N . ARG A 1 86 ? 3.191 -3.937 3.352 1.00 86.75 86 ARG A N 1
ATOM 701 C CA . ARG A 1 86 ? 3.429 -4.389 4.727 1.00 86.75 86 ARG A CA 1
ATOM 702 C C . ARG A 1 86 ? 3.372 -3.206 5.683 1.00 86.75 86 ARG A C 1
ATOM 704 O O . ARG A 1 86 ? 3.992 -2.180 5.426 1.00 86.75 86 ARG A O 1
ATOM 711 N N . LEU A 1 87 ? 2.734 -3.396 6.835 1.00 83.44 87 LEU A N 1
ATOM 712 C CA . LEU A 1 87 ? 2.587 -2.347 7.855 1.00 83.44 87 LEU A CA 1
ATOM 713 C C . LEU A 1 87 ? 3.948 -1.801 8.327 1.00 83.44 87 LEU A C 1
ATOM 715 O O . LEU A 1 87 ? 4.075 -0.635 8.672 1.00 83.44 87 LEU A O 1
ATOM 719 N N . ASN A 1 88 ? 4.992 -2.634 8.298 1.00 81.50 88 ASN A N 1
ATOM 720 C CA . ASN A 1 88 ? 6.352 -2.249 8.689 1.00 81.50 88 ASN A CA 1
ATOM 721 C C . ASN A 1 88 ? 7.030 -1.257 7.719 1.00 81.50 88 ASN A C 1
ATOM 723 O O . ASN A 1 88 ? 8.035 -0.642 8.071 1.00 81.50 88 ASN A O 1
ATOM 727 N N . ASN A 1 89 ? 6.486 -1.131 6.508 1.00 81.25 89 ASN A N 1
ATOM 728 C CA . ASN A 1 89 ? 7.003 -0.301 5.424 1.00 81.25 89 ASN A CA 1
ATOM 729 C C . ASN A 1 89 ? 6.137 0.951 5.194 1.00 81.25 89 ASN A C 1
ATOM 731 O O . ASN A 1 89 ? 6.340 1.662 4.213 1.00 81.25 89 ASN A O 1
ATOM 735 N N . MET A 1 90 ? 5.167 1.202 6.079 1.00 81.50 90 MET A N 1
ATOM 736 C CA . MET A 1 90 ? 4.325 2.393 6.066 1.0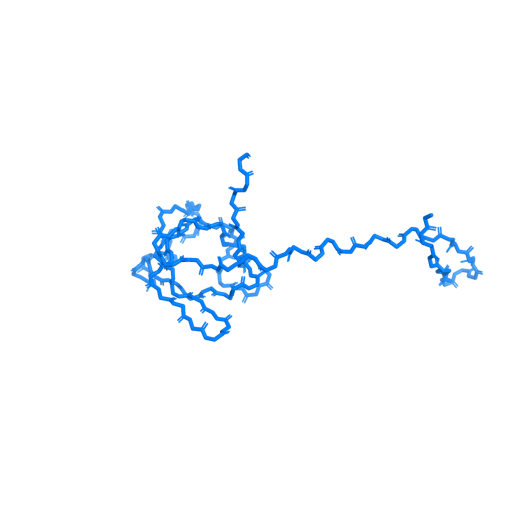0 81.50 90 MET A CA 1
ATOM 737 C C . MET A 1 90 ? 4.833 3.408 7.080 1.00 81.50 90 MET A C 1
ATOM 739 O O . MET A 1 90 ? 5.099 3.069 8.237 1.00 81.50 90 MET A O 1
ATOM 743 N N . PHE A 1 91 ? 4.927 4.663 6.660 1.00 80.81 91 PHE A N 1
ATOM 744 C CA . PHE A 1 91 ? 5.400 5.760 7.487 1.00 80.81 91 PHE A CA 1
ATOM 745 C C . PHE A 1 91 ? 4.387 6.897 7.494 1.00 80.81 91 PHE A C 1
ATOM 747 O O . PHE A 1 91 ? 3.858 7.301 6.461 1.00 80.81 91 PHE A O 1
ATOM 754 N N . VAL A 1 92 ? 4.107 7.394 8.698 1.00 74.69 92 VAL A N 1
ATOM 755 C CA . VAL A 1 92 ? 3.326 8.616 8.894 1.00 74.69 92 VAL A CA 1
ATOM 756 C C . VAL A 1 92 ? 4.276 9.769 8.631 1.00 74.69 92 VAL A C 1
ATOM 758 O O . VAL A 1 92 ? 5.375 9.796 9.195 1.00 74.69 92 VAL A O 1
ATOM 761 N N . ARG A 1 93 ? 3.858 10.735 7.820 1.00 60.59 93 ARG A N 1
ATOM 762 C CA . ARG A 1 93 ? 4.578 12.000 7.731 1.00 60.59 93 ARG A CA 1
ATOM 763 C C . ARG A 1 93 ? 4.292 12.773 9.023 1.00 60.59 93 ARG A C 1
ATOM 765 O O . ARG A 1 93 ? 3.222 13.349 9.173 1.00 60.59 93 ARG A O 1
ATOM 772 N N . GLU A 1 94 ? 5.193 12.699 10.001 1.00 51.72 94 GLU A N 1
ATOM 773 C CA . GLU A 1 94 ? 5.188 13.675 11.096 1.00 51.72 94 GLU A CA 1
ATOM 774 C C . GLU A 1 94 ? 5.650 15.007 10.496 1.00 51.72 94 GLU A C 1
ATOM 776 O O . GLU A 1 94 ? 6.809 15.134 10.096 1.00 51.72 94 GLU A O 1
ATOM 781 N N . SER A 1 95 ? 4.695 15.926 10.330 1.00 39.94 95 SER A N 1
ATOM 782 C CA . SER A 1 95 ? 4.926 17.328 9.965 1.00 39.94 95 SER A CA 1
ATOM 783 C C . SER A 1 95 ? 5.679 18.074 11.060 1.00 39.94 95 SER A C 1
ATOM 785 O O . SER A 1 95 ? 5.402 17.799 12.250 1.00 39.94 95 SER A O 1
#

Secondary structure (DSSP, 8-state):
--EEEEE-TTS-EEEEE---------PPP-TT-EEEE--TTTSS-SS-EEEEEEEE-SSEEEEEEEE--GGGHHHHHHTTTEEEEEGGGEE----

Sequence (95 aa):
MLTEKYRSQIGAIKSVPIRKKKYRTKKNIEIGEVYECDTTREGSWAYPFFGIVEKIYNNSALVRIISTQELDDRLVEQLQSRTVVRLNNMFVRES

Radius of gyration: 18.33 Å; chains: 1; bounding box: 52×26×39 Å

Organism: NCBI:txid319970